Protein AF-A0A9P8KZ08-F1 (afdb_monomer_lite)

Radius of gyration: 28.96 Å; chains: 1; bounding box: 53×82×31 Å

Secondary structure (DSSP, 8-state):
---HHHHHHHHHHHHHHHHHHHHHHHHHHHHTT--------PPPPHHHHHHHHHHHHHTTTS-HHHHHHHHHHHHSHHHHHHHHHSPSSHHHHHHHHHHHHHHHTT-

Structure (mmCIF, N/CA/C/O backbone):
data_AF-A0A9P8KZ08-F1
#
_entry.id   AF-A0A9P8KZ08-F1
#
loop_
_atom_site.group_PDB
_atom_site.id
_atom_site.type_symbol
_atom_site.label_atom_id
_atom_site.label_alt_id
_atom_site.label_comp_id
_atom_site.label_asym_id
_atom_site.label_entity_i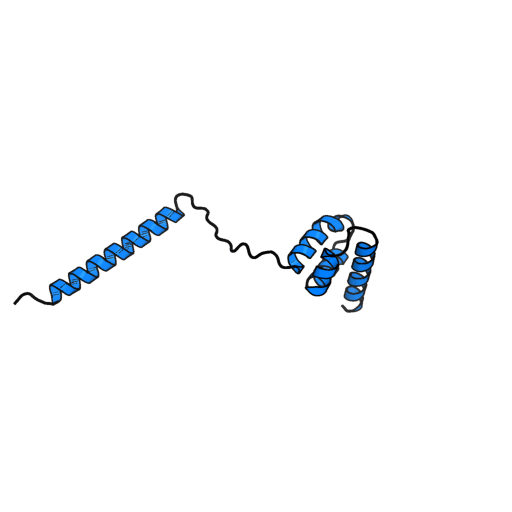d
_atom_site.label_seq_id
_atom_site.pdbx_PDB_ins_code
_atom_site.Cartn_x
_atom_site.Cartn_y
_atom_site.Cartn_z
_atom_site.occupancy
_atom_site.B_iso_or_equiv
_atom_site.auth_seq_id
_atom_site.auth_comp_id
_atom_site.auth_asym_id
_atom_site.auth_atom_id
_atom_site.pdbx_PDB_model_num
ATOM 1 N N . MET A 1 1 ? 37.894 70.637 15.910 1.00 47.28 1 MET A N 1
ATOM 2 C CA . MET A 1 1 ? 37.967 69.160 15.858 1.00 47.28 1 MET A CA 1
ATOM 3 C C . MET A 1 1 ? 36.536 68.632 15.837 1.00 47.28 1 MET A C 1
ATOM 5 O O . MET A 1 1 ? 35.838 68.828 16.818 1.00 47.28 1 MET A O 1
ATOM 9 N N . ARG A 1 2 ? 36.040 68.124 14.697 1.00 48.56 2 ARG A N 1
ATOM 10 C CA . ARG A 1 2 ? 34.639 67.672 14.558 1.00 48.56 2 ARG A CA 1
ATOM 11 C C . ARG A 1 2 ? 34.494 66.261 15.137 1.00 48.56 2 ARG A C 1
ATOM 13 O O . ARG A 1 2 ? 35.255 65.370 14.770 1.00 48.56 2 ARG A O 1
ATOM 20 N N . SER A 1 3 ? 33.563 66.128 16.078 1.00 54.31 3 SER A N 1
ATOM 21 C CA . SER A 1 3 ? 33.316 64.972 16.942 1.00 54.31 3 SER A CA 1
ATOM 22 C C . SER A 1 3 ? 33.054 63.679 16.172 1.00 54.31 3 SER A C 1
ATOM 24 O O . SER A 1 3 ? 32.151 63.603 15.345 1.00 54.31 3 SER A O 1
ATOM 26 N N . ALA A 1 4 ? 33.790 62.620 16.521 1.00 56.09 4 ALA A N 1
ATOM 27 C CA . ALA A 1 4 ? 33.568 61.254 16.033 1.00 56.09 4 ALA A CA 1
ATOM 28 C C . ALA A 1 4 ? 32.162 60.705 16.372 1.00 56.09 4 ALA A C 1
ATOM 30 O O . ALA A 1 4 ? 31.676 59.793 15.710 1.00 56.09 4 ALA A O 1
ATOM 31 N N . LYS A 1 5 ? 31.486 61.308 17.360 1.00 54.22 5 LYS A N 1
ATOM 32 C CA . LYS A 1 5 ? 30.133 60.952 17.811 1.00 54.22 5 LYS A CA 1
ATOM 33 C C . LYS A 1 5 ? 29.036 61.268 16.784 1.00 54.22 5 LYS A C 1
ATOM 35 O O . LYS A 1 5 ? 28.095 60.491 16.664 1.00 54.22 5 LYS A O 1
ATOM 40 N N . ASP A 1 6 ? 29.191 62.332 15.994 1.00 56.50 6 ASP A N 1
ATOM 41 C CA . ASP A 1 6 ? 28.220 62.714 14.954 1.00 56.50 6 ASP A CA 1
ATOM 42 C C . ASP A 1 6 ? 28.204 61.735 13.773 1.00 56.50 6 ASP A C 1
ATOM 44 O O . ASP A 1 6 ? 27.163 61.488 13.168 1.00 56.50 6 ASP A O 1
ATOM 48 N N . ARG A 1 7 ? 29.352 61.120 13.461 1.00 53.75 7 ARG A N 1
ATOM 49 C CA . ARG 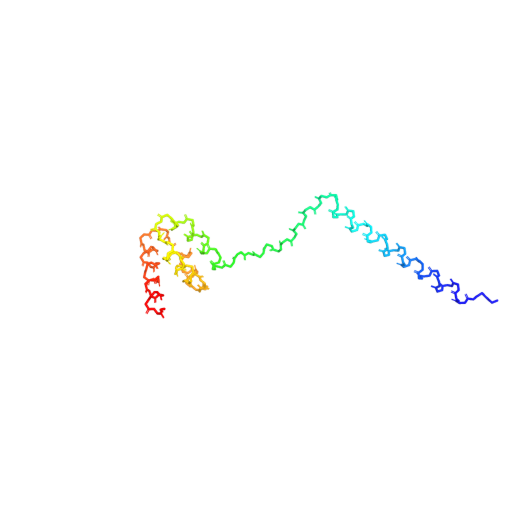A 1 7 ? 29.434 60.107 12.401 1.00 53.75 7 ARG A CA 1
ATOM 50 C C . ARG A 1 7 ? 28.728 58.818 12.791 1.00 53.75 7 ARG A C 1
ATOM 52 O O . ARG A 1 7 ? 28.038 58.252 11.957 1.00 53.75 7 ARG A O 1
ATOM 59 N N . GLN A 1 8 ? 28.876 58.371 14.034 1.00 55.16 8 GLN A N 1
ATOM 60 C CA . GLN A 1 8 ? 28.326 57.088 14.474 1.00 55.16 8 GLN A CA 1
ATOM 61 C C . GLN A 1 8 ? 26.793 57.114 14.564 1.00 55.16 8 GLN A C 1
ATOM 63 O O . GLN A 1 8 ? 26.141 56.204 14.066 1.00 55.16 8 GLN A O 1
ATOM 68 N N . SER A 1 9 ? 26.233 58.225 15.054 1.00 57.34 9 SER A N 1
ATOM 69 C CA . SER A 1 9 ? 24.782 58.464 15.081 1.00 57.34 9 SER A CA 1
ATOM 70 C C . SER A 1 9 ? 24.162 58.478 13.675 1.00 57.34 9 SER A C 1
ATOM 72 O O . SER A 1 9 ? 23.088 57.925 13.452 1.00 57.34 9 SER A O 1
ATOM 74 N N . SER A 1 10 ? 24.870 59.040 12.687 1.00 55.38 10 SER A N 1
ATOM 75 C CA . SER A 1 10 ? 24.408 59.055 11.293 1.00 55.38 10 SER A CA 1
ATOM 76 C C . SER A 1 10 ? 24.336 57.650 10.680 1.00 55.38 10 SER A C 1
ATOM 78 O O . SER A 1 10 ? 23.399 57.374 9.933 1.00 55.38 10 SER A O 1
ATOM 80 N N . TYR A 1 11 ? 25.263 56.746 11.021 1.00 54.28 11 TYR A N 1
ATOM 81 C CA . TYR A 1 11 ? 25.219 55.357 10.547 1.00 54.28 11 TYR A CA 1
ATOM 82 C C . TYR A 1 11 ? 24.062 54.568 11.167 1.00 54.28 11 TYR A C 1
ATOM 84 O O . TYR A 1 11 ? 23.325 53.907 10.437 1.00 54.28 11 TYR A O 1
ATOM 92 N N . GLU A 1 12 ? 23.845 54.695 12.478 1.00 54.84 12 GLU A N 1
ATOM 93 C CA . GLU A 1 12 ? 22.750 54.003 13.174 1.00 54.84 12 GLU A CA 1
ATOM 94 C C . GLU A 1 12 ? 21.368 54.461 12.668 1.00 54.84 12 GLU A C 1
ATOM 96 O O . GLU A 1 12 ? 20.455 53.644 12.526 1.00 54.84 12 GLU A O 1
ATOM 101 N N . TYR A 1 13 ? 21.226 55.738 12.293 1.00 54.09 13 TYR A N 1
ATOM 102 C CA . TYR A 1 13 ? 19.987 56.273 11.715 1.00 54.09 13 TYR A CA 1
ATOM 103 C C . TYR A 1 13 ? 19.704 55.745 10.299 1.00 54.09 13 TYR A C 1
ATOM 105 O O . TYR A 1 13 ? 18.565 55.402 9.973 1.00 54.09 13 TYR A O 1
ATOM 113 N N . HIS A 1 14 ? 20.734 55.643 9.453 1.00 53.81 14 HIS A N 1
ATOM 114 C CA . HIS A 1 14 ? 20.590 55.078 8.108 1.00 53.81 14 HIS A CA 1
ATOM 115 C C . HIS A 1 14 ? 20.281 53.575 8.141 1.00 53.81 14 HIS A C 1
ATOM 117 O O . HIS A 1 14 ? 19.501 53.085 7.321 1.00 53.81 14 HIS A O 1
ATOM 123 N N . GLU A 1 15 ? 20.840 52.840 9.103 1.00 54.03 15 GLU A N 1
ATOM 124 C CA . GLU A 1 15 ? 20.611 51.402 9.244 1.00 54.03 15 GLU A CA 1
ATOM 125 C C . GLU A 1 15 ? 19.203 51.086 9.781 1.00 54.03 15 GLU A C 1
ATOM 127 O O . GLU A 1 15 ? 18.552 50.152 9.304 1.00 54.03 15 GLU A O 1
ATOM 132 N N . ALA A 1 16 ? 18.687 51.903 10.706 1.00 54.59 16 ALA A N 1
ATOM 133 C CA . ALA A 1 16 ? 17.315 51.794 11.204 1.00 54.59 16 ALA A CA 1
ATOM 134 C C . ALA A 1 16 ? 16.276 52.076 10.103 1.00 54.59 16 ALA A C 1
ATOM 136 O O . ALA A 1 16 ? 15.336 51.298 9.926 1.00 54.59 16 ALA A O 1
ATOM 137 N N . ALA A 1 17 ? 16.490 53.120 9.296 1.00 57.53 17 ALA A N 1
ATOM 138 C CA . ALA A 1 17 ? 15.616 53.445 8.167 1.00 57.53 17 ALA A CA 1
ATOM 139 C C . ALA A 1 17 ? 15.619 52.347 7.086 1.00 57.53 17 ALA A C 1
ATOM 141 O O . ALA A 1 17 ? 14.578 52.037 6.506 1.00 57.53 17 ALA A O 1
ATOM 142 N N . SER A 1 18 ? 16.772 51.712 6.847 1.00 55.88 18 SER A N 1
ATOM 143 C CA . SER A 1 18 ? 16.904 50.598 5.898 1.00 55.88 18 SER A CA 1
ATOM 144 C C . SER A 1 18 ? 16.164 49.339 6.377 1.00 55.88 18 SER A C 1
ATOM 146 O O . SER A 1 18 ? 15.490 48.667 5.594 1.00 55.88 18 SER A O 1
ATOM 148 N N . ARG A 1 19 ? 16.197 49.058 7.688 1.00 52.69 19 ARG A N 1
ATOM 149 C CA . ARG A 1 19 ? 15.446 47.955 8.315 1.00 52.69 19 ARG A CA 1
ATOM 150 C C . ARG A 1 19 ? 13.931 48.176 8.288 1.00 52.69 19 ARG A C 1
ATOM 152 O O . ARG A 1 19 ? 13.187 47.239 8.002 1.00 52.69 19 ARG A O 1
ATOM 159 N N . GLU A 1 20 ? 13.465 49.399 8.535 1.00 54.69 20 GLU A N 1
ATOM 160 C CA . GLU A 1 20 ? 12.036 49.732 8.449 1.00 54.69 20 GLU A CA 1
ATOM 161 C C . GLU A 1 20 ? 11.510 49.718 7.008 1.00 54.69 20 GLU A C 1
ATOM 163 O O . GLU A 1 20 ? 10.394 49.252 6.768 1.00 54.69 20 GLU A O 1
ATOM 168 N N . ALA A 1 21 ? 12.312 50.170 6.038 1.00 57.19 21 ALA A N 1
ATOM 169 C CA . ALA A 1 21 ? 11.974 50.089 4.618 1.00 57.19 21 ALA A CA 1
ATOM 170 C C . ALA A 1 21 ? 11.889 48.631 4.132 1.00 57.19 21 ALA A C 1
ATOM 172 O O . ALA A 1 21 ? 10.935 48.268 3.444 1.00 57.19 21 ALA A O 1
ATOM 173 N N . ALA A 1 22 ? 12.829 47.775 4.551 1.00 57.94 22 ALA A N 1
ATOM 174 C CA . ALA A 1 22 ? 12.804 46.345 4.244 1.00 57.94 22 ALA A CA 1
ATOM 175 C C . ALA A 1 22 ? 11.596 45.630 4.878 1.00 57.94 22 ALA A C 1
ATOM 177 O O . ALA A 1 22 ? 10.957 44.803 4.229 1.00 57.94 22 ALA A O 1
ATOM 178 N N . SER A 1 23 ? 11.236 45.989 6.115 1.00 58.62 23 SER A N 1
ATOM 179 C CA . SER A 1 23 ? 10.055 45.442 6.793 1.00 58.62 23 SER A CA 1
ATOM 180 C C . SER A 1 23 ? 8.758 45.851 6.082 1.00 58.62 23 SER A C 1
ATOM 182 O O . SER A 1 23 ? 7.916 45.006 5.788 1.00 58.62 23 SER A O 1
ATOM 184 N N . ARG A 1 24 ? 8.620 47.127 5.694 1.00 51.38 24 ARG A N 1
ATOM 185 C CA . ARG A 1 24 ? 7.449 47.613 4.941 1.00 51.38 24 ARG A CA 1
ATOM 186 C C . ARG A 1 24 ? 7.304 46.956 3.566 1.00 51.38 24 ARG A C 1
ATOM 188 O O . ARG A 1 24 ? 6.186 46.625 3.184 1.00 51.38 24 ARG A O 1
ATOM 195 N N . ALA A 1 25 ? 8.407 46.720 2.854 1.00 58.56 25 ALA A N 1
ATOM 196 C CA . ALA A 1 25 ? 8.386 46.016 1.571 1.00 58.56 25 ALA A CA 1
ATOM 197 C C . ALA A 1 25 ? 7.974 44.538 1.720 1.00 58.56 25 ALA A C 1
ATOM 199 O O . ALA A 1 25 ? 7.198 44.030 0.911 1.00 58.56 25 ALA A O 1
ATOM 200 N N . ALA A 1 26 ? 8.429 43.862 2.780 1.00 57.91 26 ALA A N 1
ATOM 201 C CA . ALA A 1 26 ? 8.046 42.479 3.063 1.00 57.91 26 ALA A CA 1
ATOM 202 C C . ALA A 1 26 ? 6.553 42.343 3.421 1.00 57.91 26 ALA A C 1
ATOM 204 O O . ALA A 1 26 ? 5.884 41.428 2.940 1.00 57.91 26 ALA A O 1
ATOM 205 N N . TRP A 1 27 ? 6.006 43.278 4.206 1.00 58.75 27 TRP A N 1
ATOM 206 C CA . TRP A 1 27 ? 4.573 43.305 4.522 1.00 58.75 27 TRP A CA 1
ATOM 207 C C . TRP A 1 27 ? 3.703 43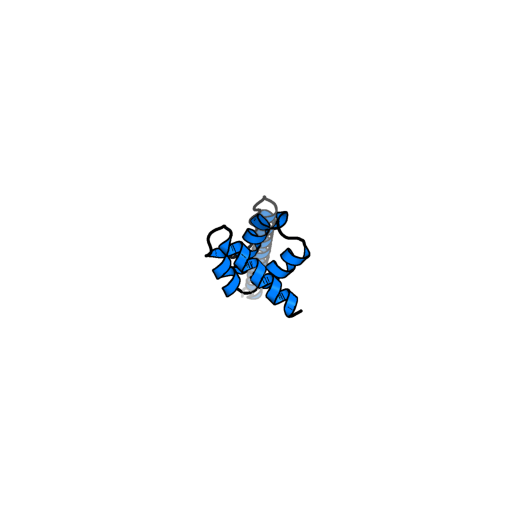.651 3.303 1.00 58.75 27 TRP A C 1
ATOM 209 O O . TRP A 1 27 ? 2.638 43.059 3.135 1.00 58.75 27 TRP A O 1
ATOM 219 N N . ALA A 1 28 ? 4.161 44.544 2.418 1.00 56.84 28 ALA A N 1
ATOM 220 C CA . ALA A 1 28 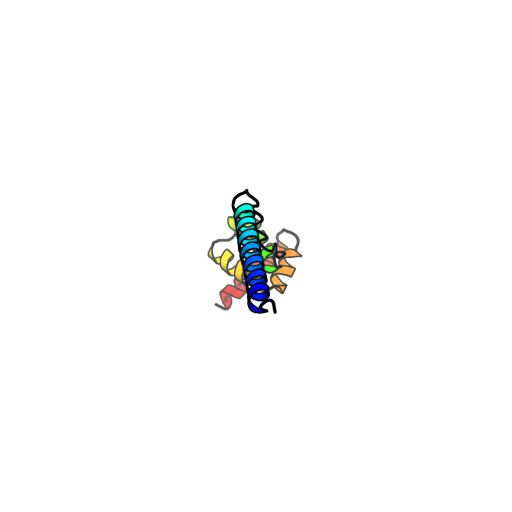? 3.460 44.863 1.171 1.00 56.84 28 ALA A CA 1
ATOM 221 C C . ALA A 1 28 ? 3.402 43.659 0.209 1.00 56.84 28 ALA A C 1
ATOM 223 O O . ALA A 1 28 ? 2.347 43.382 -0.355 1.00 56.84 28 ALA A O 1
ATOM 224 N N . ALA A 1 29 ? 4.484 42.877 0.100 1.00 54.03 29 ALA A N 1
ATOM 225 C CA . ALA A 1 29 ? 4.511 41.655 -0.712 1.00 54.03 29 ALA A CA 1
ATOM 226 C C . ALA A 1 29 ? 3.558 40.557 -0.195 1.00 54.03 29 ALA A C 1
ATOM 228 O O . ALA A 1 29 ? 3.001 39.796 -0.985 1.00 54.03 29 ALA A O 1
ATOM 229 N N . PHE A 1 30 ? 3.345 40.487 1.123 1.00 52.78 30 PHE A N 1
ATOM 230 C CA . PHE A 1 30 ? 2.357 39.592 1.730 1.00 52.78 30 PHE A CA 1
ATOM 231 C C . PHE A 1 30 ? 0.911 40.066 1.486 1.00 52.78 30 PHE A C 1
ATOM 233 O O . PHE A 1 30 ? 0.026 39.244 1.252 1.00 52.78 30 PHE A O 1
ATOM 240 N N . ALA A 1 31 ? 0.664 41.381 1.515 1.00 55.69 31 ALA A N 1
ATOM 241 C CA . ALA A 1 31 ? -0.671 41.966 1.369 1.00 55.69 31 ALA A CA 1
ATOM 242 C C . ALA A 1 31 ? -1.179 42.021 -0.089 1.00 55.69 31 ALA A C 1
ATOM 244 O O . ALA A 1 31 ? -2.384 41.913 -0.309 1.00 55.69 31 ALA A O 1
ATOM 245 N N . GLU A 1 32 ? -0.291 42.142 -1.084 1.00 52.81 32 GLU A N 1
ATOM 246 C CA . GLU A 1 32 ? -0.648 42.274 -2.512 1.00 52.81 32 GLU A CA 1
ATOM 247 C C . GLU A 1 32 ? -0.731 40.945 -3.295 1.00 52.81 32 GLU A C 1
ATOM 249 O O . GLU A 1 32 ? -0.557 40.902 -4.511 1.00 52.81 32 GLU A O 1
ATOM 254 N N . GLY A 1 33 ? -1.067 39.834 -2.635 1.00 52.00 33 GLY A N 1
ATOM 255 C CA . GLY A 1 33 ? -1.577 38.663 -3.360 1.00 52.00 33 GLY A CA 1
ATOM 256 C C . GLY A 1 33 ? -0.529 37.758 -4.014 1.00 52.00 33 GLY A C 1
ATOM 257 O O . GLY A 1 33 ? -0.877 36.940 -4.866 1.00 52.00 33 GLY A O 1
ATOM 258 N N . ALA A 1 34 ? 0.726 37.789 -3.565 1.00 54.00 34 ALA A N 1
ATOM 259 C CA . ALA A 1 34 ? 1.620 36.655 -3.766 1.00 54.00 34 ALA A CA 1
ATOM 260 C C . ALA A 1 34 ? 1.273 35.564 -2.741 1.00 54.00 34 ALA A C 1
ATOM 262 O O . ALA A 1 34 ? 1.969 35.365 -1.747 1.00 54.00 34 ALA A O 1
ATOM 263 N N . SER A 1 35 ? 0.206 34.808 -3.012 1.00 51.25 35 SER A N 1
ATOM 264 C CA . SER A 1 35 ? -0.012 33.482 -2.421 1.00 51.25 35 SER A CA 1
ATOM 265 C C . SER A 1 35 ? 1.041 32.498 -2.957 1.00 51.25 35 SER A C 1
ATOM 267 O O . SER A 1 35 ? 0.739 31.443 -3.505 1.00 51.25 35 SER A O 1
ATOM 269 N N . SER A 1 36 ? 2.320 32.847 -2.828 1.00 52.78 36 SER A N 1
ATOM 270 C CA . SER A 1 36 ? 3.424 31.908 -2.935 1.00 52.78 36 SER A CA 1
ATOM 271 C C . SER A 1 36 ? 3.532 31.222 -1.587 1.00 52.78 36 SER A C 1
ATOM 273 O O . SER A 1 36 ? 4.463 31.439 -0.814 1.00 52.78 36 SER A O 1
ATOM 275 N N . SER A 1 37 ? 2.551 30.361 -1.308 1.00 52.31 37 SER A N 1
ATOM 276 C CA . SER A 1 37 ? 2.807 29.202 -0.472 1.00 52.31 37 SER A CA 1
ATOM 277 C C . SER A 1 37 ? 3.865 28.390 -1.216 1.00 52.31 37 SER A C 1
ATOM 279 O O . SER A 1 37 ? 3.552 27.502 -2.005 1.00 52.31 37 SER A O 1
ATOM 281 N N . THR A 1 38 ? 5.141 28.710 -1.002 1.00 53.41 38 THR A N 1
ATOM 282 C CA . THR A 1 38 ? 6.250 27.800 -1.283 1.00 53.41 38 THR A CA 1
ATOM 283 C C . THR A 1 38 ? 6.177 26.674 -0.259 1.00 53.41 38 THR A C 1
ATOM 285 O O . THR A 1 38 ? 7.083 26.454 0.540 1.00 53.41 38 THR A O 1
ATOM 288 N N . ARG A 1 39 ? 5.055 25.944 -0.256 1.00 59.06 39 ARG A N 1
ATOM 289 C CA . ARG A 1 39 ? 5.010 24.625 0.344 1.00 59.06 39 ARG A CA 1
ATOM 290 C C . ARG A 1 39 ? 6.046 23.841 -0.450 1.00 59.06 39 ARG A C 1
ATOM 292 O O . ARG A 1 39 ? 5.878 23.751 -1.668 1.00 59.06 39 ARG A O 1
ATOM 299 N N . PRO A 1 40 ? 7.132 23.347 0.164 1.00 52.09 40 PRO A N 1
ATOM 300 C CA . PRO A 1 40 ? 8.024 22.456 -0.549 1.00 52.09 40 PRO A CA 1
ATOM 301 C C . PRO A 1 40 ? 7.141 21.334 -1.089 1.00 52.09 40 PRO A C 1
ATOM 303 O O . PRO A 1 40 ? 6.503 20.606 -0.328 1.00 52.09 40 PRO A O 1
ATOM 306 N N . THR A 1 41 ? 7.013 21.255 -2.410 1.00 55.38 41 THR A N 1
ATOM 307 C CA . THR A 1 41 ? 6.383 20.126 -3.078 1.00 55.38 41 THR A CA 1
ATOM 308 C C . THR A 1 41 ? 7.397 18.996 -3.025 1.00 55.38 41 THR A C 1
ATOM 310 O O . THR A 1 41 ? 7.992 18.623 -4.032 1.00 55.38 41 THR A O 1
ATOM 313 N N . SER A 1 42 ? 7.661 18.486 -1.817 1.00 70.31 42 SER A N 1
ATOM 314 C CA . SER A 1 42 ? 8.359 17.220 -1.662 1.00 70.31 42 SER A CA 1
ATOM 315 C C . SER A 1 42 ? 7.610 16.217 -2.525 1.00 70.31 42 SER A C 1
ATOM 317 O O . SER A 1 42 ? 6.390 16.069 -2.393 1.00 70.31 42 SER A O 1
ATOM 319 N N . SER A 1 43 ? 8.316 15.600 -3.471 1.00 74.94 43 SER A N 1
ATOM 320 C CA . SER A 1 43 ? 7.740 14.523 -4.260 1.00 74.94 43 SER A CA 1
ATOM 321 C C . SER A 1 43 ? 7.180 13.483 -3.288 1.00 74.94 43 SER A C 1
ATOM 323 O O . SER A 1 43 ? 7.855 13.152 -2.309 1.00 74.94 43 SER A O 1
ATOM 325 N N . PRO A 1 44 ? 5.941 13.010 -3.503 1.00 75.75 44 PRO A N 1
ATOM 326 C CA . PRO A 1 44 ? 5.333 12.072 -2.579 1.00 75.75 44 PRO A CA 1
ATOM 327 C C . PRO A 1 44 ? 6.211 10.826 -2.502 1.00 75.75 44 PRO A C 1
ATOM 329 O O . PRO A 1 44 ? 6.689 10.316 -3.521 1.00 75.75 44 PRO A O 1
ATOM 332 N N . THR A 1 45 ? 6.442 10.350 -1.289 1.00 87.50 45 THR A N 1
ATOM 333 C CA . THR A 1 45 ? 7.147 9.100 -1.033 1.00 87.50 45 THR A CA 1
ATOM 334 C C . THR A 1 45 ? 6.414 7.940 -1.708 1.00 87.50 45 THR A C 1
ATOM 336 O O . THR A 1 45 ? 5.226 8.022 -2.030 1.00 87.50 45 THR A O 1
ATOM 339 N N . LYS A 1 46 ? 7.111 6.821 -1.933 1.00 88.31 46 LYS A N 1
ATOM 340 C CA . LYS A 1 46 ? 6.487 5.629 -2.532 1.00 88.31 46 LYS A CA 1
ATOM 341 C C . LYS A 1 46 ? 5.303 5.134 -1.699 1.00 88.31 46 LYS A C 1
ATOM 343 O O . LYS A 1 46 ? 4.308 4.709 -2.269 1.00 88.31 46 LYS A O 1
ATOM 348 N N . SER A 1 47 ? 5.400 5.251 -0.375 1.00 91.62 47 SER A N 1
ATOM 349 C CA . SER A 1 47 ? 4.305 4.961 0.551 1.00 91.62 47 SER A CA 1
ATOM 350 C C . SER A 1 47 ? 3.090 5.861 0.299 1.00 91.62 47 SER A C 1
ATOM 352 O O . SER A 1 47 ? 2.005 5.357 0.026 1.00 91.62 47 SER A O 1
ATOM 354 N N . GLU A 1 48 ? 3.269 7.184 0.256 1.00 90.56 48 GLU A N 1
ATOM 355 C CA . GLU A 1 48 ? 2.174 8.131 -0.014 1.00 90.56 48 GLU A CA 1
ATOM 356 C C . GLU A 1 48 ? 1.535 7.912 -1.393 1.00 90.56 48 GLU A C 1
ATOM 358 O O . GLU A 1 48 ? 0.314 7.988 -1.538 1.00 90.56 48 GLU A O 1
ATOM 363 N N . GLN A 1 49 ? 2.346 7.609 -2.412 1.00 91.75 49 GLN A N 1
ATOM 364 C CA . GLN A 1 49 ? 1.847 7.264 -3.745 1.00 91.75 49 GLN A CA 1
ATOM 365 C C . GLN A 1 49 ? 1.016 5.977 -3.716 1.00 91.75 49 GLN A C 1
ATOM 367 O O . GLN A 1 49 ? -0.087 5.955 -4.264 1.00 91.75 49 GLN A O 1
ATOM 372 N N . ALA A 1 50 ? 1.505 4.933 -3.043 1.00 93.06 50 ALA A N 1
ATOM 373 C CA . ALA A 1 50 ? 0.797 3.665 -2.908 1.00 93.06 50 ALA A CA 1
ATOM 374 C C . ALA A 1 50 ? -0.518 3.826 -2.137 1.00 93.06 50 ALA A C 1
ATOM 376 O O . ALA A 1 50 ? -1.546 3.343 -2.598 1.00 93.06 50 ALA A O 1
ATOM 377 N N . ILE A 1 51 ? -0.525 4.578 -1.032 1.00 93.12 51 ILE A N 1
ATOM 378 C CA . ILE A 1 51 ? -1.735 4.876 -0.249 1.00 93.12 51 ILE A CA 1
ATOM 379 C C . ILE A 1 51 ? -2.758 5.646 -1.093 1.00 93.12 51 ILE A C 1
ATOM 381 O O . ILE A 1 51 ? -3.960 5.388 -1.010 1.00 93.12 51 ILE A O 1
ATOM 385 N N . LYS A 1 52 ? -2.309 6.579 -1.937 1.00 92.50 52 LYS A N 1
ATOM 386 C CA . LYS A 1 52 ? -3.202 7.317 -2.837 1.00 92.50 52 LYS A CA 1
ATOM 387 C C . LYS A 1 52 ? -3.844 6.402 -3.885 1.00 92.50 52 LYS A C 1
ATOM 389 O O . LYS A 1 52 ? -5.044 6.526 -4.126 1.00 92.50 52 LYS A O 1
ATOM 394 N N . HIS A 1 53 ? -3.072 5.492 -4.482 1.00 91.38 53 HIS A N 1
ATOM 395 C CA . HIS A 1 53 ? -3.601 4.474 -5.398 1.00 91.38 53 HIS A CA 1
ATOM 396 C C . HIS A 1 53 ? -4.573 3.528 -4.689 1.00 91.38 53 HIS A C 1
ATOM 398 O O . HIS A 1 53 ? -5.687 3.320 -5.166 1.00 91.38 53 HIS A O 1
ATOM 404 N N . LEU A 1 54 ? -4.201 3.054 -3.499 1.00 93.12 54 LEU A N 1
ATOM 405 C CA . LEU A 1 54 ? -5.028 2.186 -2.670 1.00 93.12 54 LEU A CA 1
ATOM 406 C C . LEU A 1 54 ? -6.402 2.812 -2.389 1.00 93.12 54 LEU A C 1
ATOM 408 O O . LEU A 1 54 ? -7.431 2.202 -2.656 1.00 93.12 54 LEU A O 1
ATOM 412 N N . ASN A 1 55 ? -6.430 4.065 -1.929 1.00 90.94 55 ASN A N 1
ATOM 413 C CA . ASN A 1 55 ? -7.680 4.778 -1.662 1.00 90.94 55 ASN A CA 1
ATOM 414 C C . ASN A 1 55 ? -8.528 4.996 -2.917 1.00 90.94 55 ASN A C 1
ATOM 416 O O . ASN A 1 55 ? -9.754 4.986 -2.838 1.00 90.94 55 ASN A O 1
ATOM 420 N N . LYS A 1 56 ? -7.908 5.205 -4.079 1.00 91.75 56 LYS A N 1
ATOM 421 C CA . LYS A 1 56 ? -8.651 5.427 -5.322 1.00 91.75 56 LYS A CA 1
ATOM 422 C C . LYS A 1 56 ? -9.321 4.146 -5.821 1.00 91.75 56 LYS A C 1
ATOM 424 O O . LYS A 1 56 ? -10.450 4.206 -6.296 1.00 91.75 56 LYS A O 1
ATOM 429 N N . GLU A 1 57 ? -8.623 3.020 -5.735 1.00 90.31 57 GLU A N 1
ATOM 430 C CA . GLU A 1 57 ? -9.028 1.777 -6.397 1.00 90.31 57 GLU A CA 1
ATOM 431 C C . GLU A 1 57 ? -9.770 0.816 -5.459 1.00 90.31 57 GLU A C 1
ATOM 433 O O . GLU A 1 57 ? -10.694 0.136 -5.894 1.00 90.31 57 GLU A O 1
ATOM 438 N N . TYR A 1 58 ? -9.442 0.811 -4.164 1.00 91.31 58 TYR A N 1
ATOM 439 C CA . TYR A 1 58 ? -9.950 -0.183 -3.213 1.00 91.31 58 TYR A CA 1
ATOM 440 C C . TYR A 1 58 ? -10.932 0.371 -2.177 1.00 91.31 58 TYR A C 1
ATOM 442 O O . TYR A 1 58 ? -11.565 -0.420 -1.487 1.00 91.31 58 TYR A O 1
ATOM 450 N N . SER A 1 59 ? -11.145 1.691 -2.094 1.00 89.31 59 SER A N 1
ATOM 451 C CA . SER A 1 59 ? -12.080 2.288 -1.114 1.00 89.31 59 SER A CA 1
ATOM 452 C C . SER A 1 59 ? -13.535 1.835 -1.260 1.00 89.31 59 SER A C 1
ATOM 454 O O . SER A 1 59 ? -14.293 1.908 -0.300 1.00 89.31 59 SER A O 1
ATOM 456 N N . ASN A 1 60 ? -13.925 1.371 -2.450 1.00 88.75 60 ASN A N 1
ATOM 457 C CA . ASN A 1 60 ? -15.264 0.842 -2.718 1.00 88.75 60 ASN A CA 1
ATOM 458 C C . ASN A 1 60 ? -15.339 -0.692 -2.624 1.00 88.75 60 ASN A C 1
ATOM 460 O O . ASN A 1 60 ? -16.424 -1.251 -2.763 1.00 88.75 60 ASN A O 1
ATOM 464 N N . VAL A 1 61 ? -14.197 -1.368 -2.459 1.00 88.38 61 VAL A N 1
ATOM 465 C CA . VAL A 1 61 ? -14.080 -2.836 -2.501 1.00 88.38 61 VAL A CA 1
ATOM 466 C C . VAL A 1 61 ? -13.742 -3.399 -1.124 1.00 88.38 61 VAL A C 1
ATOM 468 O O . VAL A 1 61 ? -14.313 -4.408 -0.719 1.00 88.38 61 VAL A O 1
ATOM 471 N N . LEU A 1 62 ? -12.821 -2.750 -0.413 1.00 89.38 62 LEU A N 1
ATOM 472 C CA . LEU A 1 62 ? -12.409 -3.118 0.935 1.00 89.38 62 LEU A CA 1
ATOM 473 C C . LEU A 1 62 ? -13.266 -2.392 1.971 1.00 89.38 62 LEU A C 1
ATOM 475 O O . L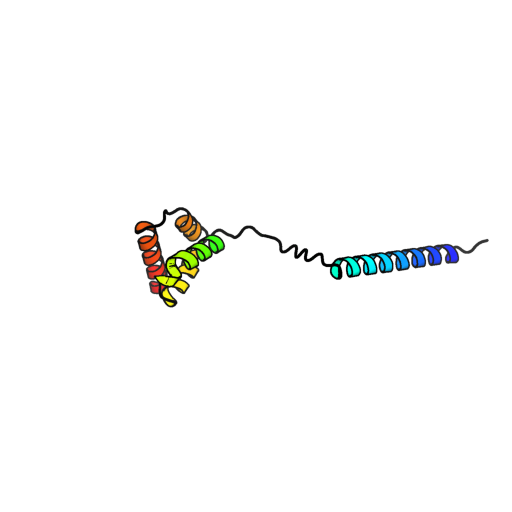EU A 1 62 ? -13.707 -1.260 1.759 1.00 89.38 62 LEU A O 1
ATOM 479 N N . ASP A 1 63 ? -13.485 -3.043 3.109 1.00 91.62 63 ASP A N 1
ATOM 480 C CA . ASP A 1 63 ? -14.122 -2.407 4.252 1.00 91.62 63 ASP A CA 1
ATOM 481 C C . ASP A 1 63 ? -13.145 -1.457 4.971 1.00 91.62 63 ASP A C 1
ATOM 483 O O . ASP A 1 63 ? -11.954 -1.373 4.664 1.00 91.62 63 ASP A O 1
ATOM 487 N N . GLN A 1 64 ? -13.652 -0.691 5.940 1.00 90.56 64 GLN A N 1
ATOM 488 C CA . GLN A 1 64 ? -12.816 0.279 6.653 1.00 90.56 64 GLN A CA 1
ATOM 489 C C . GLN A 1 64 ? -11.668 -0.389 7.420 1.00 90.56 64 GLN A C 1
ATOM 491 O O . GLN A 1 64 ? -10.596 0.204 7.522 1.00 90.56 64 GLN A O 1
ATOM 496 N N . SER A 1 65 ? -11.876 -1.603 7.937 1.00 90.88 65 SER A N 1
ATOM 497 C CA . SER A 1 65 ? -10.851 -2.331 8.685 1.00 90.88 65 SER A CA 1
ATOM 498 C C . SER A 1 65 ? -9.715 -2.777 7.766 1.00 90.88 65 SER A C 1
ATOM 500 O O . SER A 1 65 ? -8.552 -2.490 8.042 1.00 90.88 65 SER A O 1
ATOM 502 N N . ASP A 1 66 ? -10.040 -3.409 6.640 1.00 91.75 66 ASP A N 1
ATOM 503 C CA . ASP A 1 66 ? -9.060 -3.880 5.666 1.00 91.75 66 ASP A CA 1
ATOM 504 C C . ASP A 1 66 ? -8.328 -2.717 4.998 1.00 91.75 66 ASP A C 1
ATOM 506 O O . ASP A 1 66 ? -7.137 -2.829 4.711 1.00 91.75 66 ASP A O 1
ATOM 510 N N . MET A 1 67 ? -8.993 -1.573 4.803 1.00 93.25 67 MET A N 1
ATOM 511 C CA . MET A 1 67 ? -8.343 -0.350 4.325 1.00 93.25 67 MET A CA 1
ATOM 512 C C . MET A 1 67 ? -7.274 0.160 5.297 1.00 93.25 67 MET A C 1
ATOM 514 O O . MET A 1 67 ? -6.207 0.582 4.849 1.00 93.25 67 MET A O 1
ATOM 518 N N . VAL A 1 68 ? -7.521 0.113 6.610 1.00 93.25 68 VAL A N 1
ATOM 519 C CA . VAL A 1 68 ? -6.522 0.507 7.620 1.00 93.25 68 VAL A CA 1
ATOM 520 C C . VAL A 1 68 ? -5.334 -0.446 7.591 1.00 93.25 68 VAL A C 1
ATOM 522 O O . VAL A 1 68 ? -4.202 0.007 7.415 1.00 93.25 68 VAL A O 1
ATOM 525 N N . SER A 1 69 ? -5.580 -1.754 7.628 1.00 94.31 69 SER A N 1
ATOM 526 C CA . SER A 1 69 ? -4.515 -2.757 7.531 1.00 94.31 69 SER A CA 1
ATOM 527 C C . SER A 1 69 ? -3.736 -2.644 6.216 1.00 94.31 69 SER A C 1
ATOM 529 O O . SER A 1 69 ? -2.520 -2.821 6.176 1.00 94.31 69 SER A O 1
ATOM 531 N N . ALA A 1 70 ? -4.406 -2.309 5.115 1.00 93.38 70 ALA A N 1
ATOM 532 C CA . ALA A 1 70 ? -3.756 -2.069 3.836 1.00 93.38 70 ALA A CA 1
ATOM 533 C C . ALA A 1 70 ? -2.857 -0.825 3.864 1.00 93.38 70 ALA A C 1
ATOM 535 O O . ALA A 1 70 ? -1.774 -0.850 3.280 1.00 93.38 70 ALA A O 1
ATOM 536 N N . MET A 1 71 ? -3.258 0.244 4.556 1.00 93.12 71 MET A N 1
ATOM 537 C CA . MET A 1 71 ? -2.398 1.414 4.756 1.00 93.12 71 MET A CA 1
ATOM 538 C C . MET A 1 71 ? -1.152 1.057 5.573 1.00 93.12 71 MET A C 1
ATOM 540 O O . MET A 1 71 ? -0.055 1.424 5.157 1.00 93.12 71 MET A O 1
ATOM 544 N N . GLU A 1 72 ? -1.284 0.256 6.633 1.00 93.12 72 GLU A N 1
ATOM 545 C CA . GLU A 1 72 ? -0.140 -0.250 7.413 1.00 93.12 72 GLU A CA 1
ATOM 546 C C . GLU A 1 72 ? 0.824 -1.082 6.549 1.00 93.12 72 GLU A C 1
ATOM 548 O O . GLU A 1 72 ? 2.047 -0.952 6.638 1.00 93.12 72 GLU A O 1
ATOM 553 N N . VAL A 1 73 ? 0.297 -1.901 5.629 1.00 93.31 73 VAL A N 1
ATOM 554 C CA . VAL A 1 73 ? 1.123 -2.621 4.643 1.00 93.31 73 VAL A CA 1
ATOM 555 C C . VAL A 1 73 ? 1.930 -1.648 3.772 1.00 93.31 73 VAL A C 1
ATOM 557 O O . VAL A 1 73 ? 3.096 -1.933 3.469 1.00 93.31 73 VAL A O 1
ATOM 560 N N . MET A 1 74 ? 1.336 -0.518 3.377 1.00 93.50 74 MET A N 1
ATOM 561 C CA . MET A 1 74 ? 1.957 0.492 2.512 1.00 93.50 74 MET A CA 1
ATOM 562 C C . MET A 1 74 ? 2.915 1.439 3.240 1.00 93.50 74 MET A C 1
ATOM 564 O O . MET A 1 74 ? 3.718 2.095 2.572 1.00 93.50 74 MET A O 1
ATOM 568 N N . GLU A 1 75 ? 2.922 1.495 4.573 1.00 90.56 75 GLU A N 1
ATOM 569 C CA . GLU A 1 75 ? 3.973 2.201 5.327 1.00 90.56 75 GLU A CA 1
ATOM 570 C C . GLU A 1 75 ? 5.362 1.615 5.037 1.00 90.56 75 GLU A C 1
ATOM 572 O O . GLU A 1 75 ? 6.379 2.316 5.029 1.00 90.56 75 GLU A O 1
ATOM 577 N N . ASN A 1 76 ? 5.425 0.321 4.708 1.00 92.00 76 ASN A N 1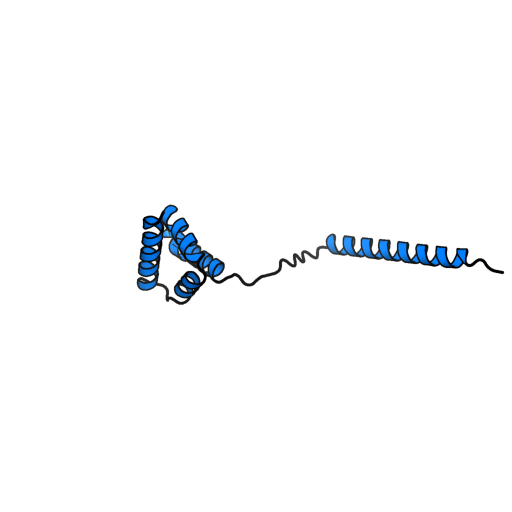
ATOM 578 C CA . ASN A 1 76 ? 6.659 -0.297 4.260 1.00 92.00 76 ASN A CA 1
ATOM 579 C C . ASN A 1 76 ? 6.991 0.119 2.816 1.00 92.00 76 ASN A C 1
ATOM 581 O O . ASN A 1 76 ? 6.407 -0.377 1.852 1.00 92.00 76 ASN A O 1
ATOM 585 N N . ASN A 1 77 ? 8.023 0.955 2.665 1.00 89.88 77 ASN A N 1
ATOM 586 C CA . ASN A 1 77 ? 8.495 1.456 1.370 1.00 89.88 77 ASN A CA 1
ATOM 587 C C . ASN A 1 77 ? 8.768 0.369 0.315 1.00 89.88 77 ASN A C 1
ATOM 589 O O . ASN A 1 77 ? 8.591 0.632 -0.873 1.00 89.88 77 ASN A O 1
ATOM 593 N N . VAL A 1 78 ? 9.206 -0.831 0.713 1.00 92.69 78 VAL A N 1
ATOM 594 C CA . VAL A 1 78 ? 9.454 -1.941 -0.223 1.00 92.69 78 VAL A CA 1
ATOM 595 C C . VAL A 1 78 ? 8.132 -2.518 -0.717 1.00 92.69 78 VAL A C 1
ATOM 597 O O . VAL A 1 78 ? 7.954 -2.684 -1.921 1.00 92.69 78 VAL A O 1
ATOM 600 N N . LYS A 1 79 ? 7.184 -2.775 0.192 1.00 93.25 79 LYS A N 1
ATOM 601 C CA . LYS A 1 79 ? 5.852 -3.289 -0.162 1.00 93.25 79 LYS A CA 1
ATOM 602 C C . LYS A 1 79 ? 5.070 -2.286 -1.009 1.00 93.25 79 LYS A C 1
ATOM 604 O O . LYS A 1 79 ? 4.484 -2.684 -2.009 1.00 93.25 79 LYS A O 1
ATOM 609 N N . ALA A 1 80 ? 5.147 -1.001 -0.672 1.00 93.44 80 ALA A N 1
ATOM 610 C CA . ALA A 1 80 ? 4.575 0.079 -1.469 1.00 93.44 80 ALA A CA 1
ATOM 611 C C . ALA A 1 80 ? 5.161 0.126 -2.889 1.00 93.44 80 ALA A C 1
ATOM 613 O O . ALA A 1 80 ? 4.419 0.245 -3.859 1.00 93.44 80 ALA A O 1
ATOM 614 N N . ALA A 1 81 ? 6.484 -0.026 -3.035 1.00 92.94 81 ALA A N 1
ATOM 615 C CA . ALA A 1 81 ? 7.113 -0.113 -4.355 1.00 92.94 81 ALA A CA 1
ATOM 616 C C . ALA A 1 81 ? 6.615 -1.327 -5.152 1.00 92.94 81 ALA A C 1
ATOM 618 O O . ALA A 1 81 ? 6.311 -1.186 -6.330 1.00 92.94 81 ALA A O 1
ATOM 619 N N . ILE A 1 82 ? 6.527 -2.500 -4.516 1.00 94.00 82 ILE A N 1
ATOM 620 C CA . ILE A 1 82 ? 6.029 -3.723 -5.160 1.00 94.00 82 ILE A CA 1
ATOM 621 C C . ILE A 1 82 ? 4.591 -3.517 -5.642 1.00 94.00 82 ILE A C 1
ATOM 623 O O . ILE A 1 82 ? 4.302 -3.804 -6.797 1.00 94.00 82 ILE A O 1
ATOM 627 N N . PHE A 1 83 ? 3.724 -2.965 -4.792 1.00 94.31 83 PHE A N 1
ATOM 628 C CA . PHE A 1 83 ? 2.334 -2.674 -5.133 1.00 94.31 83 PHE A CA 1
ATOM 629 C C . PHE A 1 83 ? 2.208 -1.715 -6.324 1.00 94.31 83 PHE A C 1
ATOM 631 O O . PHE A 1 83 ? 1.426 -1.974 -7.230 1.00 94.31 83 PHE A O 1
ATOM 638 N N . LEU A 1 84 ? 3.012 -0.646 -6.354 1.00 92.44 84 LEU A N 1
ATOM 639 C CA . LEU A 1 84 ? 3.031 0.317 -7.462 1.00 92.44 84 LEU A CA 1
ATOM 640 C C . LEU A 1 84 ? 3.610 -0.257 -8.764 1.00 92.44 84 LEU A C 1
ATOM 642 O O . LEU A 1 84 ? 3.307 0.248 -9.840 1.00 92.44 84 LEU A O 1
ATOM 646 N N . CYS A 1 85 ? 4.471 -1.272 -8.679 1.00 93.75 85 CYS A N 1
ATOM 647 C CA . CYS A 1 85 ? 5.035 -1.952 -9.845 1.00 93.75 85 CYS A CA 1
ATOM 648 C C . CYS A 1 85 ? 4.123 -3.050 -10.408 1.00 93.75 85 CYS A C 1
ATOM 650 O O . CYS A 1 85 ? 4.352 -3.495 -11.530 1.00 93.75 85 CYS A O 1
ATOM 652 N N . MET A 1 86 ? 3.145 -3.525 -9.636 1.00 92.06 86 MET A N 1
ATOM 653 C CA . MET A 1 86 ? 2.188 -4.528 -10.092 1.00 92.06 86 MET A CA 1
ATOM 654 C C . MET A 1 86 ? 1.137 -3.885 -10.995 1.00 92.06 86 MET A C 1
ATOM 656 O O . MET A 1 86 ? 0.601 -2.825 -10.678 1.00 92.06 86 MET A O 1
ATOM 660 N N . GLU A 1 87 ? 0.820 -4.557 -12.100 1.00 89.75 87 GLU A N 1
ATOM 661 C CA . GLU A 1 87 ? -0.309 -4.169 -12.942 1.00 89.75 87 GLU A CA 1
ATOM 662 C C . GLU A 1 87 ? -1.628 -4.315 -12.176 1.00 89.75 87 GLU A C 1
ATOM 664 O O . GLU A 1 87 ? -1.775 -5.168 -11.293 1.00 89.75 87 GLU A O 1
ATOM 669 N N . GLU A 1 88 ? -2.587 -3.458 -12.515 1.00 87.62 88 GLU A N 1
ATOM 670 C CA . GLU A 1 88 ? -3.929 -3.515 -11.950 1.00 87.62 88 GLU A CA 1
ATOM 671 C C . GLU A 1 88 ? -4.604 -4.841 -12.337 1.00 87.62 88 GLU A C 1
ATOM 673 O O . GLU A 1 88 ? -4.604 -5.226 -13.507 1.00 87.62 88 GLU A O 1
ATOM 678 N N . GLY A 1 89 ? -5.173 -5.548 -11.357 1.00 88.50 89 GLY A N 1
ATOM 679 C CA . GLY A 1 89 ? -5.907 -6.793 -11.581 1.00 88.50 89 GLY A CA 1
ATOM 680 C C . GLY A 1 89 ? -5.734 -7.827 -10.470 1.00 88.50 89 GLY A C 1
ATOM 681 O O . GLY A 1 89 ? -5.104 -7.576 -9.438 1.00 88.50 89 GLY A O 1
ATOM 682 N N . ASP A 1 90 ? -6.247 -9.031 -10.732 1.00 89.81 90 ASP A N 1
ATOM 683 C CA . ASP A 1 90 ? -6.417 -10.109 -9.747 1.00 89.81 90 ASP A CA 1
ATOM 684 C C . ASP A 1 90 ? -5.138 -10.463 -8.976 1.00 89.81 90 ASP A C 1
ATOM 686 O O . ASP A 1 90 ? -5.183 -10.836 -7.804 1.00 89.81 90 ASP A O 1
ATOM 690 N N . THR A 1 91 ? -3.971 -10.346 -9.617 1.00 92.50 91 THR A N 1
ATOM 691 C CA . THR A 1 91 ? -2.687 -10.676 -8.978 1.00 92.50 91 THR A CA 1
ATOM 692 C C . THR A 1 91 ? -2.323 -9.669 -7.889 1.00 92.50 91 THR A C 1
ATOM 694 O O . THR A 1 91 ? -1.894 -10.063 -6.801 1.00 92.50 91 THR A O 1
ATOM 697 N N . ARG A 1 92 ? -2.511 -8.373 -8.159 1.00 93.38 92 ARG A N 1
ATOM 698 C CA . ARG A 1 92 ? -2.250 -7.306 -7.189 1.00 93.38 92 ARG A CA 1
ATOM 699 C C . ARG A 1 92 ? -3.260 -7.365 -6.047 1.00 93.38 92 ARG A C 1
ATOM 701 O O . ARG A 1 92 ? -2.869 -7.235 -4.888 1.00 93.38 92 ARG A O 1
ATOM 708 N N . ASP A 1 93 ? -4.519 -7.657 -6.365 1.00 93.38 93 ASP A N 1
ATOM 709 C CA . ASP A 1 93 ? -5.603 -7.813 -5.391 1.00 93.38 93 ASP A CA 1
ATOM 710 C C . ASP A 1 93 ? -5.330 -8.989 -4.448 1.00 93.38 93 ASP A C 1
ATOM 712 O O . ASP A 1 93 ? -5.336 -8.837 -3.225 1.00 93.38 93 ASP A O 1
ATOM 716 N N . ALA A 1 94 ? -4.999 -10.159 -5.002 1.00 94.00 94 ALA A N 1
ATOM 717 C CA . ALA A 1 94 ? -4.666 -11.346 -4.220 1.00 94.00 94 ALA A CA 1
ATOM 718 C C . ALA A 1 94 ? -3.426 -11.124 -3.342 1.00 94.00 94 ALA A C 1
ATOM 720 O O . ALA A 1 94 ? -3.386 -11.557 -2.183 1.00 94.00 94 ALA A O 1
ATOM 721 N N . TRP A 1 95 ? -2.413 -10.429 -3.870 1.00 95.31 95 TRP A N 1
ATOM 722 C CA . TRP A 1 95 ? -1.237 -10.057 -3.094 1.00 95.31 95 TRP A CA 1
ATOM 723 C C . TRP A 1 95 ? -1.607 -9.139 -1.925 1.00 95.31 95 TRP A C 1
ATOM 725 O O . TRP A 1 95 ? -1.188 -9.415 -0.798 1.00 95.31 95 TRP A O 1
ATOM 735 N N . LEU A 1 96 ? -2.422 -8.107 -2.168 1.00 93.62 96 LEU A N 1
ATOM 736 C CA . LEU A 1 96 ? -2.859 -7.149 -1.154 1.00 93.62 96 LEU A CA 1
ATOM 737 C C . LEU A 1 96 ? -3.654 -7.841 -0.040 1.00 93.62 96 LEU A C 1
ATOM 739 O O . LEU A 1 96 ? -3.305 -7.704 1.131 1.00 93.62 96 LEU A O 1
ATOM 743 N N . VAL A 1 97 ? -4.639 -8.671 -0.396 1.00 94.06 97 VAL A N 1
ATOM 744 C CA . VAL A 1 97 ? -5.435 -9.459 0.562 1.00 94.06 97 VAL A CA 1
ATOM 745 C C . VAL A 1 97 ? -4.543 -10.367 1.411 1.00 94.06 97 VAL A C 1
ATOM 747 O O . VAL A 1 97 ? -4.720 -10.473 2.624 1.00 94.06 97 VAL A O 1
ATOM 750 N N . ASN A 1 98 ? -3.539 -11.008 0.809 1.00 95.06 98 ASN A N 1
ATOM 751 C CA . ASN A 1 98 ? -2.584 -11.828 1.552 1.00 95.06 98 ASN A CA 1
ATOM 752 C C . ASN A 1 98 ? -1.714 -10.993 2.509 1.00 95.06 98 ASN A C 1
ATOM 754 O O . ASN A 1 98 ? -1.382 -11.469 3.594 1.00 95.06 98 ASN A O 1
ATOM 758 N N . GLN A 1 99 ? -1.348 -9.758 2.149 1.00 94.62 99 GLN A N 1
ATOM 759 C CA . GLN A 1 99 ? -0.624 -8.872 3.065 1.00 94.62 99 GLN A CA 1
ATOM 760 C C . GLN A 1 99 ? -1.499 -8.419 4.237 1.00 94.62 99 GLN A C 1
ATOM 762 O O . GLN A 1 99 ? -1.040 -8.500 5.373 1.00 94.62 99 GLN A O 1
ATOM 767 N N . ILE A 1 100 ? -2.745 -8.018 3.975 1.00 93.50 100 ILE A N 1
ATOM 768 C CA . ILE A 1 100 ? -3.715 -7.613 5.006 1.00 93.50 100 ILE A CA 1
ATOM 769 C C . ILE A 1 100 ? -3.925 -8.749 6.011 1.00 93.50 100 ILE A C 1
ATOM 771 O O . ILE A 1 100 ? -3.778 -8.553 7.214 1.00 93.50 100 ILE A O 1
ATOM 775 N N . ARG A 1 101 ? -4.151 -9.977 5.524 1.00 93.06 101 ARG A N 1
ATOM 776 C CA . ARG A 1 101 ? -4.296 -11.159 6.390 1.00 93.06 101 ARG A CA 1
ATOM 777 C C . ARG A 1 101 ? -3.091 -11.374 7.298 1.00 93.06 101 ARG A C 1
ATOM 779 O O . ARG A 1 101 ? -3.265 -11.727 8.455 1.00 93.06 101 ARG A O 1
ATOM 786 N N . ARG A 1 102 ? -1.871 -11.166 6.795 1.00 90.81 102 ARG A N 1
ATOM 787 C CA . ARG A 1 102 ? -0.651 -11.314 7.606 1.00 90.81 102 ARG A CA 1
ATOM 788 C C . ARG A 1 102 ? -0.562 -10.272 8.713 1.00 90.81 102 ARG A C 1
ATOM 790 O O . ARG A 1 102 ? -0.116 -10.622 9.797 1.00 90.81 102 ARG A O 1
ATOM 797 N N . VAL A 1 103 ? -0.966 -9.033 8.436 1.00 88.88 103 VAL A N 1
ATOM 798 C CA . VAL A 1 103 ? -1.016 -7.962 9.441 1.00 88.88 103 VAL A CA 1
ATOM 799 C C . VAL A 1 103 ? -2.058 -8.298 10.508 1.00 88.88 103 VAL A C 1
ATOM 801 O O . VAL A 1 103 ? -1.721 -8.353 11.685 1.00 88.88 103 VAL A O 1
ATOM 804 N N . ASN A 1 104 ? -3.267 -8.684 10.095 1.00 85.56 104 ASN A N 1
ATOM 805 C CA . ASN A 1 104 ? -4.352 -9.044 11.015 1.00 85.56 104 ASN A CA 1
ATOM 806 C C . ASN A 1 104 ? -4.078 -10.326 11.826 1.00 85.56 104 ASN A C 1
ATOM 808 O O . ASN A 1 104 ? -4.729 -10.558 12.834 1.00 85.56 104 ASN A O 1
ATOM 812 N N . MET A 1 105 ? -3.152 -11.186 11.389 1.00 79.44 105 MET A N 1
ATOM 813 C CA . MET A 1 105 ? -2.719 -12.368 12.149 1.00 79.44 105 MET A CA 1
ATOM 814 C C . MET A 1 105 ? -1.602 -12.072 13.162 1.00 79.44 105 MET A C 1
ATOM 816 O O . MET A 1 105 ? -1.288 -12.946 13.969 1.00 79.44 105 MET A O 1
ATOM 820 N N . MET A 1 106 ? -0.959 -10.902 13.089 1.00 61.59 106 MET A N 1
ATOM 821 C CA . MET A 1 106 ? 0.138 -10.508 13.986 1.00 61.59 106 MET A CA 1
ATOM 822 C C . MET A 1 106 ? -0.242 -9.423 15.006 1.00 61.59 106 MET A C 1
ATOM 824 O O . MET A 1 106 ? 0.552 -9.187 15.917 1.00 61.59 106 MET A O 1
ATOM 828 N N . GLY A 1 107 ? -1.400 -8.773 14.854 1.00 55.00 107 GLY A N 1
ATOM 829 C CA . GLY A 1 107 ? -1.988 -7.844 15.832 1.00 55.00 107 GLY A CA 1
ATOM 830 C C . GLY A 1 107 ? -2.987 -8.533 16.750 1.00 55.00 107 GLY A C 1
ATOM 831 O O . GLY A 1 107 ? -3.074 -8.107 17.922 1.00 55.00 107 GLY A O 1
#

Foldseek 3Di:
DDDPVVVVVVVVVVVVVVVVVVVVVVVVCVVVDPPPPPPPPPPDQLLRVLLVVCCVPCVVPDDPLLNVLLSVLSVPSVSSVVLVPDDDDDVSVVVSVVSSVVSVVVD

Sequence (107 aa):
MRSAKDRQSSYEYHEAASREAASRAAWAAFAEGASSSTRPTSSPTKSEQAIKHLNKEYSNVLDQSDMVSAMEVMENNVKAAIFLCMEEGDTRDAWLVNQIRRVNMMG

pLDDT: mean 76.32, std 18.08, range [47.28, 95.31]

Organism: NCBI:txid265104